Protein AF-A0AAN0KEY6-F1 (afdb_monomer)

pLDDT: mean 70.99, std 11.04, range [50.38, 92.94]

Structure (mmCIF, N/CA/C/O backbone):
data_AF-A0AAN0KEY6-F1
#
_entry.id   AF-A0AAN0KEY6-F1
#
loop_
_atom_site.group_PDB
_atom_site.id
_atom_site.type_symbol
_atom_site.label_atom_id
_atom_site.label_alt_id
_atom_site.label_comp_id
_atom_site.label_asym_id
_atom_site.label_entity_id
_atom_site.label_seq_id
_atom_site.pdbx_PDB_ins_code
_atom_site.Cartn_x
_atom_site.Cartn_y
_atom_site.Cartn_z
_atom_site.occupancy
_atom_site.B_iso_or_equiv
_atom_site.auth_seq_id
_atom_site.auth_comp_id
_atom_site.auth_asym_id
_atom_site.auth_atom_id
_atom_site.pdbx_PDB_model_num
ATOM 1 N N . MET A 1 1 ? -11.878 25.872 -3.605 1.00 55.50 1 MET A N 1
ATOM 2 C CA . MET A 1 1 ? -11.699 24.744 -4.550 1.00 55.50 1 MET A CA 1
ATOM 3 C C . MET A 1 1 ? -10.394 24.828 -5.351 1.00 55.50 1 MET A C 1
ATOM 5 O O . MET A 1 1 ? -9.884 23.776 -5.700 1.00 55.50 1 MET A O 1
ATOM 9 N N . SER A 1 2 ? -9.805 26.012 -5.569 1.00 60.16 2 SER A N 1
ATOM 10 C CA . SER A 1 2 ? -8.496 26.203 -6.234 1.00 60.16 2 SER A CA 1
ATOM 11 C C . SER A 1 2 ? -7.328 25.460 -5.564 1.00 60.16 2 SER A C 1
ATOM 13 O O . SER A 1 2 ? -6.663 24.661 -6.216 1.00 60.16 2 SER A O 1
ATOM 15 N N . ASN A 1 3 ? -7.178 25.599 -4.240 1.00 64.00 3 ASN A N 1
ATOM 16 C CA . ASN A 1 3 ? -6.065 24.999 -3.487 1.00 64.00 3 ASN A CA 1
ATOM 17 C C . ASN A 1 3 ? -5.951 23.464 -3.622 1.00 64.00 3 ASN A C 1
ATOM 19 O O . ASN A 1 3 ? -4.845 22.925 -3.587 1.00 64.00 3 ASN A O 1
ATOM 23 N N . SER A 1 4 ? -7.067 22.735 -3.780 1.00 71.69 4 SER A N 1
ATOM 24 C CA . SER A 1 4 ? -7.054 21.270 -3.960 1.00 71.69 4 SER A CA 1
ATOM 25 C C . SER A 1 4 ? -6.594 20.841 -5.352 1.00 71.69 4 SER A C 1
ATOM 27 O O . SER A 1 4 ? -5.971 19.794 -5.483 1.00 71.69 4 SER A O 1
ATOM 29 N N . MET A 1 5 ? -6.877 21.633 -6.391 1.00 68.44 5 MET A N 1
ATOM 30 C CA . MET A 1 5 ? -6.420 21.338 -7.755 1.00 68.44 5 MET A CA 1
ATOM 31 C C . MET A 1 5 ? -4.919 21.594 -7.903 1.00 68.44 5 MET A C 1
ATOM 33 O O . MET A 1 5 ? -4.223 20.798 -8.527 1.00 68.44 5 MET A O 1
ATOM 37 N N . GLU A 1 6 ? -4.406 22.654 -7.276 1.00 66.44 6 GLU A N 1
ATOM 38 C CA . GLU A 1 6 ? -2.970 22.957 -7.259 1.00 66.44 6 GLU A CA 1
ATOM 39 C C . GLU A 1 6 ? -2.184 21.885 -6.494 1.00 66.44 6 GLU A C 1
ATOM 41 O O . GLU A 1 6 ? -1.179 21.370 -6.984 1.00 66.44 6 GLU A O 1
ATOM 46 N N . SER A 1 7 ? -2.682 21.469 -5.327 1.00 65.38 7 SER A N 1
ATOM 47 C CA . SER A 1 7 ? -2.050 20.399 -4.546 1.00 65.38 7 SER A CA 1
ATOM 48 C C . SER A 1 7 ? -2.152 19.027 -5.223 1.00 65.38 7 SER A C 1
ATOM 50 O O . SER A 1 7 ? -1.167 18.288 -5.225 1.00 65.38 7 SER A O 1
ATOM 52 N N . ALA A 1 8 ? -3.270 18.706 -5.883 1.00 67.31 8 ALA A N 1
ATOM 53 C CA . ALA A 1 8 ? -3.386 17.501 -6.707 1.00 67.31 8 ALA A CA 1
ATOM 54 C C . ALA A 1 8 ? -2.401 17.515 -7.888 1.00 67.31 8 ALA A C 1
ATOM 56 O O . ALA A 1 8 ? -1.760 16.500 -8.152 1.00 67.31 8 ALA A O 1
ATOM 57 N N . GLY A 1 9 ? -2.219 18.663 -8.549 1.00 71.62 9 GLY A N 1
ATOM 58 C CA . GLY A 1 9 ? -1.246 18.830 -9.632 1.00 71.62 9 GLY A CA 1
ATOM 59 C C . GLY A 1 9 ? 0.201 18.624 -9.174 1.00 71.62 9 GLY A C 1
ATOM 60 O O . GLY A 1 9 ? 0.972 17.944 -9.850 1.00 71.62 9 GLY A O 1
ATOM 61 N N . ILE A 1 10 ? 0.563 19.127 -7.991 1.00 73.50 10 ILE A N 1
ATOM 62 C CA . ILE A 1 10 ? 1.903 18.936 -7.410 1.00 73.50 10 ILE A CA 1
ATOM 63 C C . ILE A 1 10 ? 2.137 17.466 -7.028 1.00 73.50 10 ILE A C 1
ATOM 65 O O . ILE A 1 10 ? 3.216 16.923 -7.280 1.00 73.50 10 ILE A O 1
ATOM 69 N N . VAL A 1 11 ? 1.141 16.801 -6.437 1.00 70.00 11 VAL A N 1
ATOM 70 C CA . VAL A 1 11 ? 1.237 15.382 -6.052 1.00 70.00 11 VA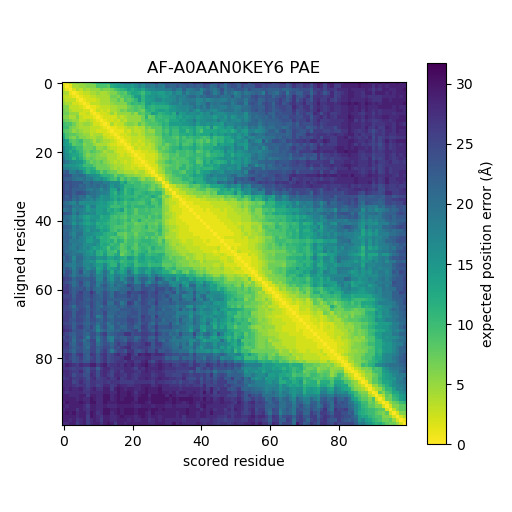L A CA 1
ATOM 71 C C . VAL A 1 11 ? 1.292 14.475 -7.285 1.00 70.00 11 VAL A C 1
ATOM 73 O O . VAL A 1 11 ? 2.129 13.569 -7.340 1.00 70.00 11 VAL A O 1
ATOM 76 N N . ALA A 1 12 ? 0.469 14.749 -8.299 1.00 69.56 12 ALA A N 1
ATOM 77 C CA . ALA A 1 12 ? 0.482 14.041 -9.577 1.00 69.56 12 ALA A CA 1
ATOM 78 C C . ALA A 1 12 ? 1.811 14.241 -10.324 1.00 69.56 12 ALA A C 1
ATOM 80 O O . ALA A 1 12 ? 2.398 13.281 -10.814 1.00 69.56 12 ALA A O 1
ATOM 81 N N . GLY A 1 13 ? 2.342 15.468 -10.345 1.00 69.75 13 GLY A N 1
ATOM 82 C CA . GLY A 1 13 ? 3.633 15.767 -10.966 1.00 69.75 13 GLY A CA 1
ATOM 83 C C . GLY A 1 13 ? 4.793 15.031 -10.292 1.00 69.75 13 GLY A C 1
ATOM 84 O O . GLY A 1 13 ? 5.616 14.420 -10.969 1.00 69.75 13 GLY A O 1
ATOM 85 N N . LYS A 1 14 ? 4.836 15.010 -8.953 1.00 68.44 14 LYS A N 1
ATOM 86 C CA . LYS A 1 14 ? 5.870 14.273 -8.208 1.00 68.44 14 LYS A CA 1
ATOM 87 C C . LYS A 1 14 ? 5.794 12.768 -8.462 1.00 68.44 14 LYS A C 1
ATOM 89 O O . LYS A 1 14 ? 6.808 12.152 -8.771 1.00 68.44 14 LYS A O 1
ATOM 94 N N . THR A 1 15 ? 4.607 12.178 -8.363 1.00 70.19 15 THR A N 1
ATOM 95 C CA . THR A 1 15 ? 4.420 10.736 -8.601 1.00 70.19 15 THR A CA 1
ATOM 96 C C . THR A 1 15 ? 4.759 10.337 -10.036 1.00 70.19 15 THR A C 1
ATOM 98 O O . THR A 1 15 ? 5.425 9.322 -10.232 1.00 70.19 15 THR A O 1
ATOM 101 N N . ALA A 1 16 ? 4.405 11.162 -11.024 1.00 70.62 16 ALA A N 1
ATOM 102 C CA . ALA A 1 16 ? 4.766 10.938 -12.421 1.00 70.62 16 ALA A CA 1
ATOM 103 C C . ALA A 1 16 ? 6.283 11.003 -12.660 1.00 70.62 16 ALA A C 1
ATOM 105 O O . ALA A 1 16 ? 6.818 10.149 -13.362 1.00 70.62 16 ALA A O 1
ATOM 106 N N . VAL A 1 17 ? 6.993 11.962 -12.053 1.00 73.25 17 VAL A N 1
ATOM 107 C CA . VAL A 1 17 ? 8.456 12.082 -12.195 1.00 73.25 17 VAL A CA 1
ATOM 108 C C . VAL A 1 17 ? 9.177 10.892 -11.561 1.00 73.25 17 VAL A C 1
ATOM 110 O O . VAL A 1 17 ? 10.057 10.313 -12.192 1.00 73.25 17 VAL A O 1
ATOM 113 N N . TYR A 1 18 ? 8.786 10.477 -10.353 1.00 68.44 18 TYR A N 1
ATOM 114 C CA . TYR A 1 18 ? 9.379 9.301 -9.708 1.00 68.44 18 TYR A CA 1
ATOM 115 C C . TYR A 1 18 ? 9.052 8.002 -10.456 1.00 68.44 18 TYR A C 1
ATOM 117 O O . TYR A 1 18 ? 9.936 7.167 -10.647 1.00 68.44 18 TYR A O 1
ATOM 125 N N . GLY A 1 19 ? 7.811 7.850 -10.925 1.00 69.81 19 GLY A N 1
ATOM 126 C CA . GLY A 1 19 ? 7.395 6.696 -11.722 1.00 69.81 19 GLY A CA 1
ATOM 127 C C . GLY A 1 19 ? 8.117 6.627 -13.068 1.00 69.81 19 GLY A C 1
ATOM 128 O O . GLY A 1 19 ? 8.613 5.564 -13.440 1.00 69.81 19 GLY A O 1
ATOM 129 N N . GLY A 1 20 ? 8.237 7.764 -13.757 1.00 65.38 20 GLY A N 1
ATOM 130 C CA . GLY A 1 20 ? 8.939 7.909 -15.034 1.00 65.38 20 GLY A CA 1
ATOM 131 C C . GLY A 1 20 ? 10.445 7.676 -14.918 1.00 65.38 20 GLY A C 1
ATOM 132 O O . GLY A 1 20 ? 11.029 6.983 -15.746 1.00 65.38 20 GLY A O 1
ATOM 133 N N . ALA A 1 21 ? 11.078 8.184 -13.857 1.00 66.12 21 ALA A N 1
ATOM 134 C CA . ALA A 1 21 ? 12.493 7.938 -13.588 1.00 66.12 21 ALA A CA 1
ATOM 135 C C . ALA A 1 21 ? 12.765 6.452 -13.304 1.00 66.12 21 ALA A C 1
ATOM 137 O O . ALA A 1 21 ? 13.707 5.883 -13.852 1.00 66.12 21 ALA A O 1
ATOM 138 N N . ALA A 1 22 ? 11.909 5.800 -12.511 1.00 66.69 22 ALA A N 1
ATOM 139 C CA . ALA A 1 22 ? 12.024 4.369 -12.242 1.00 66.69 22 ALA A CA 1
ATOM 140 C C . ALA A 1 22 ? 11.852 3.522 -13.517 1.00 66.69 22 ALA A C 1
ATOM 142 O O . ALA A 1 22 ? 12.591 2.559 -13.719 1.00 66.69 22 ALA A O 1
ATOM 143 N N . THR A 1 23 ? 10.927 3.901 -14.406 1.00 64.69 23 THR A N 1
ATOM 144 C CA . THR A 1 23 ? 10.729 3.206 -15.691 1.00 64.69 23 THR A CA 1
ATOM 145 C C . THR A 1 23 ? 11.859 3.462 -16.686 1.00 64.69 23 THR A C 1
ATOM 147 O O . THR A 1 23 ? 12.259 2.532 -17.380 1.00 64.69 23 THR A O 1
ATOM 150 N N . ALA A 1 24 ? 12.428 4.669 -16.726 1.00 66.25 24 ALA A N 1
ATOM 151 C CA . ALA A 1 24 ? 13.589 4.974 -17.563 1.00 66.25 24 ALA A CA 1
ATOM 152 C C . ALA A 1 24 ? 14.824 4.153 -17.146 1.00 66.25 24 ALA A C 1
ATOM 154 O O . ALA A 1 24 ? 15.483 3.562 -18.001 1.00 66.25 24 ALA A O 1
ATOM 155 N N . VAL A 1 25 ? 15.087 4.037 -15.839 1.00 66.06 25 VAL A N 1
ATOM 156 C CA . VAL A 1 25 ? 16.170 3.190 -15.303 1.00 66.06 25 VAL A CA 1
ATOM 157 C C . VAL A 1 25 ? 15.921 1.713 -15.620 1.00 66.06 25 VAL A C 1
ATOM 159 O O . VAL A 1 25 ? 16.816 1.040 -16.124 1.00 66.06 25 VAL A O 1
ATOM 162 N N . ALA A 1 26 ? 14.691 1.229 -15.421 1.00 64.38 26 ALA A N 1
ATOM 163 C CA . ALA A 1 26 ? 14.300 -0.136 -15.772 1.00 64.38 26 ALA A CA 1
ATOM 164 C C . ALA A 1 26 ? 14.471 -0.445 -17.271 1.00 64.38 26 ALA A C 1
ATOM 166 O O . ALA A 1 26 ? 14.887 -1.542 -17.628 1.00 64.38 26 ALA A O 1
ATOM 167 N N . SER A 1 27 ? 14.185 0.517 -18.155 1.00 62.56 27 SER A N 1
ATOM 168 C CA . SER A 1 27 ? 14.291 0.336 -19.610 1.00 62.56 27 SER A CA 1
ATOM 169 C C . SER A 1 27 ? 15.730 0.257 -20.139 1.00 62.56 27 SER A C 1
ATOM 171 O O . SER A 1 27 ? 15.938 -0.253 -21.238 1.00 62.56 27 SER A O 1
ATOM 173 N N . GLY A 1 28 ? 16.718 0.730 -19.367 1.00 64.81 28 GLY A N 1
ATOM 174 C CA . GLY A 1 28 ? 18.145 0.662 -19.710 1.00 64.81 28 GLY A CA 1
ATOM 175 C C . GLY A 1 28 ? 18.896 -0.536 -19.112 1.00 64.81 28 GLY A C 1
ATOM 176 O O . GLY A 1 28 ? 20.097 -0.668 -19.338 1.00 64.81 28 GLY A O 1
ATOM 177 N N . MET A 1 29 ? 18.213 -1.384 -18.340 1.00 59.28 29 MET A N 1
ATOM 178 C CA . MET A 1 29 ? 18.779 -2.486 -17.556 1.00 59.28 29 MET A CA 1
ATOM 179 C C . MET A 1 29 ? 18.659 -3.849 -18.285 1.00 59.28 29 MET A C 1
ATOM 181 O O . MET A 1 29 ? 17.792 -4.044 -19.139 1.00 59.28 29 MET A O 1
ATOM 185 N N . SER A 1 30 ? 19.552 -4.802 -17.990 1.00 61.91 30 SER A N 1
ATOM 186 C CA . SER A 1 30 ? 19.664 -6.097 -18.698 1.00 61.91 30 SER A CA 1
ATOM 187 C C . SER A 1 30 ? 18.549 -7.098 -18.316 1.00 61.91 30 SER A C 1
ATOM 189 O O . SER A 1 30 ? 17.827 -6.894 -17.345 1.00 61.91 30 SER A O 1
ATOM 191 N N . LEU A 1 31 ? 18.408 -8.221 -19.045 1.00 59.28 31 LEU A N 1
ATOM 192 C CA . LEU A 1 31 ? 17.350 -9.250 -18.863 1.00 59.28 31 LEU A CA 1
ATOM 193 C C . LEU A 1 31 ? 17.119 -9.721 -17.406 1.00 59.28 31 LEU A C 1
ATOM 195 O O . LEU A 1 31 ? 16.000 -10.093 -17.061 1.00 59.28 31 LEU A O 1
ATOM 199 N N . SER A 1 32 ? 18.149 -9.690 -16.554 1.00 65.75 32 SER A N 1
ATOM 200 C CA . SER A 1 32 ? 18.070 -10.025 -15.120 1.00 65.75 32 SER A CA 1
ATOM 201 C C . SER A 1 32 ? 17.203 -9.035 -14.324 1.00 65.75 32 SER A C 1
ATOM 203 O O . SER A 1 32 ? 16.384 -9.414 -13.487 1.00 65.75 32 SER A O 1
ATOM 205 N N . GLU A 1 33 ? 17.333 -7.748 -14.626 1.00 67.81 33 GLU A N 1
ATOM 206 C CA . GLU A 1 33 ? 16.683 -6.651 -13.905 1.00 67.81 33 GLU A CA 1
ATOM 207 C C . GLU A 1 33 ? 15.227 -6.455 -14.345 1.00 67.81 33 GLU A C 1
ATOM 209 O O . GLU A 1 33 ? 14.388 -6.044 -13.543 1.00 67.81 33 GLU A O 1
ATOM 214 N N . MET A 1 34 ? 14.880 -6.867 -15.569 1.00 69.38 34 MET A N 1
ATOM 215 C CA . MET A 1 34 ? 13.483 -6.951 -16.013 1.00 69.38 34 MET A CA 1
ATOM 216 C C . MET A 1 34 ? 12.661 -7.906 -15.139 1.00 69.38 34 MET A C 1
ATOM 218 O O . MET A 1 34 ? 11.502 -7.619 -14.838 1.00 69.38 34 MET A O 1
ATOM 222 N N . GLY A 1 35 ? 13.264 -8.998 -14.654 1.00 72.44 35 GLY A N 1
ATOM 223 C CA . GLY A 1 35 ? 12.622 -9.898 -13.692 1.00 72.44 35 GLY A CA 1
ATOM 224 C C . GLY A 1 35 ? 12.301 -9.213 -12.359 1.00 72.44 35 GLY A C 1
ATOM 225 O O . GLY A 1 35 ? 11.239 -9.454 -11.786 1.00 72.44 35 GLY A O 1
ATOM 226 N N . ILE A 1 36 ? 13.168 -8.305 -11.900 1.00 79.12 36 ILE A N 1
ATOM 227 C CA . ILE A 1 36 ? 12.970 -7.531 -10.664 1.00 79.12 36 ILE A CA 1
ATOM 228 C C . ILE A 1 36 ? 11.838 -6.519 -10.845 1.00 79.12 36 ILE A C 1
ATOM 230 O O . ILE A 1 36 ? 10.972 -6.409 -9.980 1.00 79.12 36 ILE A O 1
ATOM 234 N N . VAL A 1 37 ? 11.804 -5.815 -11.978 1.00 79.06 37 VAL A N 1
ATOM 235 C CA . VAL A 1 37 ? 10.758 -4.826 -12.284 1.00 79.06 37 VAL A CA 1
ATOM 236 C C . VAL A 1 37 ? 9.399 -5.509 -12.397 1.00 79.06 37 VAL A C 1
ATOM 238 O O . VAL A 1 37 ? 8.439 -5.082 -11.758 1.00 79.06 37 VAL A O 1
ATOM 241 N N . VAL A 1 38 ? 9.318 -6.612 -13.142 1.00 83.12 38 VAL A N 1
ATOM 242 C CA . VAL A 1 38 ? 8.080 -7.391 -13.275 1.00 83.12 38 VAL A CA 1
ATOM 243 C C . VAL A 1 38 ? 7.661 -7.972 -11.924 1.00 83.12 38 VAL A C 1
ATOM 245 O O . VAL A 1 38 ? 6.499 -7.843 -11.546 1.00 83.12 38 VAL A O 1
ATOM 248 N N . GLY A 1 39 ? 8.593 -8.537 -11.152 1.00 82.50 39 GLY A N 1
ATOM 249 C CA . GLY A 1 39 ? 8.322 -9.048 -9.808 1.00 82.50 39 GLY A CA 1
ATOM 250 C C . GLY A 1 39 ? 7.809 -7.970 -8.849 1.00 82.50 39 GLY A C 1
ATOM 251 O O . GLY A 1 39 ? 6.841 -8.202 -8.127 1.00 82.50 39 GLY A O 1
ATOM 252 N N . ALA A 1 40 ? 8.389 -6.768 -8.886 1.00 85.31 40 ALA A N 1
ATOM 253 C CA . ALA A 1 40 ? 7.947 -5.629 -8.084 1.00 85.31 40 ALA A CA 1
ATOM 254 C C . ALA A 1 40 ? 6.544 -5.150 -8.485 1.00 85.31 40 ALA A C 1
ATOM 256 O O . ALA A 1 40 ? 5.713 -4.890 -7.615 1.00 85.31 40 ALA A O 1
ATOM 257 N N . VAL A 1 41 ? 6.251 -5.084 -9.788 1.00 87.88 41 VAL A N 1
ATOM 258 C CA . VAL A 1 41 ? 4.919 -4.726 -10.307 1.00 87.88 41 VAL A CA 1
ATOM 259 C C . VAL A 1 41 ? 3.880 -5.759 -9.876 1.00 87.88 41 VAL A C 1
ATOM 261 O O . VAL A 1 41 ? 2.831 -5.390 -9.353 1.00 87.88 41 VAL A O 1
ATOM 264 N N . VAL A 1 42 ? 4.175 -7.050 -10.036 1.00 92.50 42 VAL A N 1
ATOM 265 C CA . VAL A 1 42 ? 3.281 -8.140 -9.617 1.00 92.50 42 VAL A CA 1
ATOM 266 C C . VAL A 1 42 ? 3.077 -8.130 -8.100 1.00 92.50 42 VAL A C 1
ATOM 268 O O . VAL A 1 42 ? 1.945 -8.275 -7.642 1.00 92.50 42 VAL A O 1
ATOM 271 N N . GLY A 1 43 ? 4.131 -7.894 -7.315 1.00 90.88 43 GLY A N 1
ATOM 272 C CA . GLY A 1 43 ? 4.046 -7.762 -5.859 1.00 90.88 43 GLY A CA 1
ATOM 273 C C . GLY A 1 43 ? 3.182 -6.577 -5.420 1.00 90.88 43 GLY A C 1
ATOM 274 O O . GLY A 1 43 ? 2.320 -6.732 -4.554 1.00 90.88 43 GLY A O 1
ATOM 275 N N . LEU A 1 44 ? 3.343 -5.414 -6.060 1.00 92.88 44 LEU A N 1
ATOM 276 C CA . LEU A 1 44 ? 2.500 -4.240 -5.818 1.00 92.88 44 LEU A CA 1
ATOM 277 C C . LEU A 1 44 ? 1.042 -4.500 -6.195 1.00 92.88 44 LEU A C 1
ATOM 279 O O . LEU A 1 44 ? 0.152 -4.187 -5.408 1.00 92.88 44 LEU A O 1
ATOM 283 N N . LEU A 1 45 ? 0.783 -5.105 -7.356 1.00 92.75 45 LEU A N 1
ATOM 284 C CA . LEU A 1 45 ? -0.572 -5.468 -7.767 1.00 92.75 45 LEU A CA 1
ATOM 285 C C . LEU A 1 45 ? -1.199 -6.455 -6.780 1.00 92.75 45 LEU A C 1
ATOM 287 O O . LEU A 1 45 ? -2.325 -6.232 -6.346 1.00 92.75 45 LEU A O 1
ATOM 291 N N . GLY A 1 46 ? -0.470 -7.492 -6.363 1.00 91.00 46 GLY A N 1
ATOM 292 C CA . GLY A 1 46 ? -0.930 -8.447 -5.355 1.00 91.00 46 GLY A CA 1
ATOM 293 C C . GLY A 1 46 ? -1.274 -7.776 -4.024 1.00 91.00 46 GLY A C 1
ATOM 294 O O . GLY A 1 46 ? -2.318 -8.070 -3.442 1.00 91.00 46 GLY A O 1
ATOM 295 N N . LEU A 1 47 ? -0.456 -6.819 -3.579 1.00 91.25 47 LEU A N 1
ATOM 296 C CA . LEU A 1 47 ? -0.707 -6.045 -2.364 1.00 91.25 47 LEU A CA 1
ATOM 297 C C . LEU A 1 47 ? -1.936 -5.137 -2.507 1.00 91.25 47 LEU A C 1
ATOM 299 O O . LEU A 1 47 ? -2.769 -5.094 -1.604 1.00 91.25 47 LEU A O 1
ATOM 303 N N . ILE A 1 48 ? -2.094 -4.462 -3.648 1.00 92.94 48 ILE A N 1
ATOM 304 C CA . ILE A 1 48 ? -3.265 -3.623 -3.939 1.00 92.94 48 ILE A CA 1
ATOM 305 C C . ILE A 1 48 ? -4.536 -4.475 -3.988 1.00 92.94 48 ILE A C 1
ATOM 307 O O . ILE A 1 48 ? -5.528 -4.117 -3.357 1.00 92.94 48 ILE A O 1
ATOM 311 N N . PHE A 1 49 ? -4.516 -5.613 -4.687 1.00 91.62 49 PHE A N 1
ATOM 312 C CA . PHE A 1 49 ? -5.655 -6.528 -4.751 1.00 91.62 49 PHE A CA 1
ATOM 313 C C . PHE A 1 49 ? -5.982 -7.112 -3.378 1.00 91.62 49 PHE A C 1
ATOM 315 O O . PHE A 1 49 ? -7.150 -7.120 -2.996 1.00 91.62 49 PHE A O 1
ATOM 322 N N . GLY A 1 50 ? -4.974 -7.542 -2.616 1.00 86.81 50 GLY A N 1
ATOM 323 C CA . GLY A 1 50 ? -5.147 -8.044 -1.256 1.00 86.81 50 GLY A CA 1
ATOM 324 C C . GLY A 1 50 ? -5.772 -6.997 -0.339 1.00 86.81 50 GLY A C 1
ATOM 325 O O . GLY A 1 50 ? -6.760 -7.285 0.332 1.00 86.81 50 GLY A O 1
ATOM 326 N N . GLN A 1 51 ? -5.273 -5.761 -0.382 1.00 86.94 51 GLN A N 1
ATOM 327 C CA . GLN A 1 51 ? -5.800 -4.660 0.421 1.00 86.94 51 GLN A CA 1
ATOM 328 C C . GLN A 1 51 ? -7.202 -4.230 -0.025 1.00 86.94 51 GLN A C 1
ATOM 330 O O . GLN A 1 51 ? -8.058 -3.953 0.814 1.00 86.94 51 GLN A O 1
ATOM 335 N N . TYR A 1 52 ? -7.474 -4.222 -1.332 1.00 86.88 52 TYR A N 1
ATOM 336 C CA . TYR A 1 52 ? -8.803 -3.954 -1.881 1.00 86.88 52 TYR A CA 1
ATOM 337 C C . TYR A 1 52 ? -9.815 -5.007 -1.424 1.00 86.88 52 TYR A C 1
ATOM 339 O O . TYR A 1 52 ? -10.936 -4.681 -1.034 1.00 86.88 52 TYR A O 1
ATOM 347 N N . TRP A 1 53 ? -9.417 -6.278 -1.436 1.00 82.56 53 TRP A N 1
ATOM 348 C CA . TRP A 1 53 ? -10.282 -7.370 -1.015 1.00 82.56 53 TRP A CA 1
ATOM 349 C C . TRP A 1 53 ? -10.461 -7.419 0.501 1.00 82.56 53 TRP A C 1
ATOM 351 O O . TRP A 1 53 ? -11.570 -7.678 0.962 1.00 82.56 53 TRP A O 1
ATOM 361 N N . ALA A 1 54 ? -9.411 -7.109 1.266 1.00 78.19 54 ALA A N 1
ATOM 362 C CA . ALA A 1 54 ? -9.487 -6.918 2.709 1.00 78.19 54 ALA A CA 1
ATOM 363 C C . ALA A 1 54 ? -10.470 -5.796 3.037 1.00 78.19 54 ALA A C 1
ATOM 365 O O . ALA A 1 54 ? -11.400 -6.026 3.797 1.00 78.19 54 ALA A O 1
ATOM 366 N N . TRP A 1 55 ? -10.356 -4.6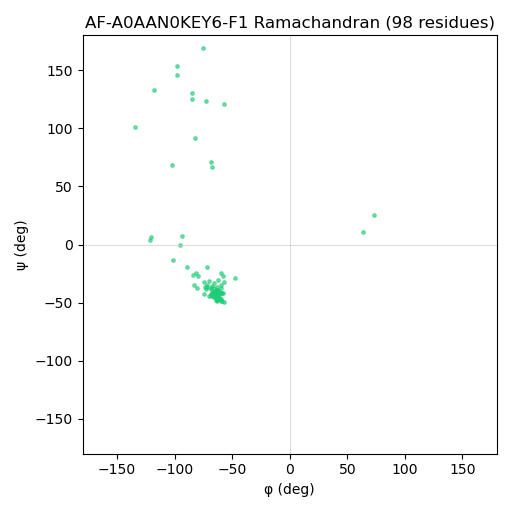42 2.373 1.00 72.69 55 TRP A N 1
ATOM 367 C CA . TRP A 1 55 ? -11.290 -3.532 2.545 1.00 72.69 55 TRP A CA 1
ATOM 368 C C . TRP A 1 55 ? -12.728 -3.914 2.166 1.00 72.69 55 TRP A C 1
ATOM 370 O O . TRP A 1 55 ? -13.660 -3.599 2.901 1.00 72.69 55 TRP A O 1
ATOM 380 N N . ARG A 1 56 ? -12.924 -4.657 1.070 1.00 76.50 56 ARG A N 1
ATOM 381 C CA . ARG A 1 56 ? -14.258 -5.113 0.651 1.00 76.50 56 ARG A CA 1
ATOM 382 C C . ARG A 1 56 ? -14.851 -6.189 1.567 1.00 76.50 56 ARG A C 1
ATOM 384 O O . ARG A 1 56 ? -16.071 -6.256 1.704 1.00 76.50 56 ARG A O 1
ATOM 391 N N . ARG A 1 57 ? -14.026 -7.043 2.177 1.00 65.81 57 ARG 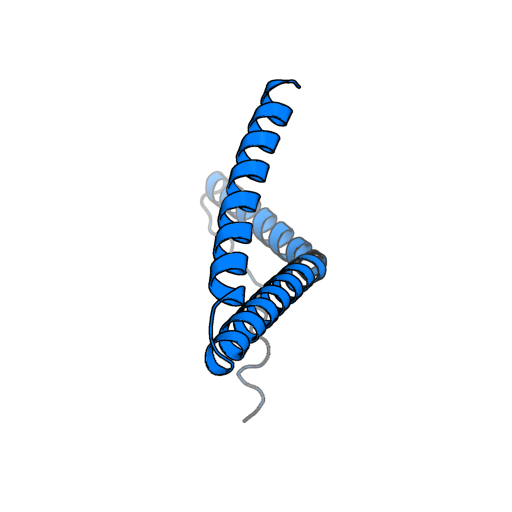A N 1
ATOM 392 C CA . ARG A 1 57 ? -14.470 -8.034 3.174 1.00 65.81 57 ARG A CA 1
ATOM 393 C C . ARG A 1 57 ? -14.683 -7.432 4.558 1.00 65.81 57 ARG A C 1
ATOM 395 O O . ARG A 1 57 ? -15.510 -7.953 5.307 1.00 65.81 57 ARG A O 1
ATOM 402 N N . ASP A 1 58 ? -13.980 -6.352 4.871 1.00 66.25 58 ASP A N 1
ATOM 403 C CA . ASP A 1 58 ? -14.038 -5.667 6.159 1.00 66.25 58 ASP A CA 1
ATOM 404 C C . ASP A 1 58 ? -15.442 -5.150 6.484 1.00 66.25 58 ASP A C 1
ATOM 406 O O . ASP A 1 58 ? -15.801 -5.047 7.652 1.00 66.25 58 ASP A O 1
ATOM 410 N N . GLU A 1 59 ? -16.276 -4.905 5.472 1.00 62.53 59 GLU A N 1
ATOM 411 C CA . GLU A 1 59 ? -17.645 -4.419 5.662 1.00 62.53 59 GLU A CA 1
ATOM 412 C C . GLU A 1 59 ? -18.505 -5.357 6.527 1.00 62.53 59 GLU A C 1
ATOM 414 O O . GLU A 1 59 ? -19.414 -4.905 7.218 1.00 62.53 59 GLU A O 1
ATOM 419 N N . ARG A 1 60 ? -18.194 -6.663 6.551 1.00 58.53 60 ARG A N 1
ATOM 420 C CA . ARG A 1 60 ? -18.906 -7.631 7.403 1.00 58.53 60 ARG A CA 1
ATOM 421 C C . ARG A 1 60 ? -18.373 -7.666 8.835 1.00 58.53 60 ARG A C 1
ATOM 423 O O . ARG A 1 60 ? -19.155 -7.822 9.760 1.00 58.53 60 ARG A O 1
ATOM 430 N N . GLN A 1 61 ? -17.066 -7.486 9.027 1.00 58.50 61 GLN A N 1
ATOM 431 C CA . GLN A 1 61 ? -16.440 -7.545 10.356 1.00 58.50 61 GLN A CA 1
ATOM 432 C C . GLN A 1 61 ? -16.528 -6.209 11.107 1.00 58.50 61 GLN A C 1
ATOM 434 O O . GLN A 1 61 ? -16.553 -6.178 12.337 1.00 58.50 61 GLN A O 1
ATOM 439 N N . ARG A 1 62 ? -16.622 -5.086 10.386 1.00 59.84 62 ARG A N 1
ATOM 440 C CA . ARG A 1 62 ? -16.743 -3.748 10.980 1.00 59.84 62 ARG A CA 1
ATOM 441 C C . ARG A 1 62 ? -18.047 -3.556 11.743 1.00 59.84 62 ARG A C 1
ATOM 443 O O . ARG A 1 62 ? -18.022 -2.879 12.766 1.00 59.84 62 ARG A O 1
ATOM 450 N N . ALA A 1 63 ? -19.140 -4.177 11.300 1.00 62.06 63 ALA A N 1
ATOM 451 C CA . ALA A 1 63 ? -20.411 -4.146 12.022 1.00 62.06 63 ALA A CA 1
ATOM 452 C C . ALA A 1 63 ? -20.265 -4.740 13.436 1.00 62.06 63 ALA A C 1
ATOM 454 O O . ALA A 1 63 ? -20.595 -4.080 14.420 1.00 62.06 63 ALA A O 1
ATOM 455 N N . GLU A 1 64 ? -19.645 -5.918 13.549 1.00 63.81 64 GLU A N 1
ATOM 456 C CA . GLU A 1 64 ? -19.434 -6.596 14.836 1.00 63.81 64 GLU A CA 1
ATOM 457 C C . GLU A 1 64 ? -18.452 -5.844 15.751 1.00 63.81 64 GLU A C 1
ATOM 459 O O . GLU A 1 64 ? -18.610 -5.810 16.972 1.00 63.81 64 GLU A O 1
ATOM 464 N N . VAL A 1 65 ? -17.421 -5.210 15.183 1.00 69.00 65 VAL A N 1
ATOM 465 C CA . VAL A 1 65 ? -16.434 -4.447 15.966 1.00 69.00 65 VAL A CA 1
ATOM 466 C C . VAL A 1 65 ? -17.024 -3.141 16.506 1.00 69.00 65 VAL A C 1
ATOM 468 O O . VAL A 1 65 ? -16.662 -2.725 17.610 1.00 69.00 65 VAL A O 1
ATOM 471 N N . ILE A 1 66 ? -17.916 -2.488 15.757 1.00 73.38 66 ILE A N 1
ATOM 472 C CA . ILE A 1 66 ? -18.601 -1.266 16.204 1.00 73.38 66 ILE A CA 1
ATOM 473 C C . ILE A 1 66 ? -19.556 -1.590 17.355 1.00 73.38 66 ILE A C 1
ATOM 475 O O . ILE A 1 66 ? -19.542 -0.885 18.364 1.00 73.38 66 ILE A O 1
ATOM 479 N N . GLU A 1 67 ? -20.306 -2.687 17.253 1.00 72.56 67 GLU A N 1
ATOM 480 C CA . GLU A 1 67 ? -21.228 -3.130 18.303 1.00 72.56 67 GLU A CA 1
ATOM 481 C C . GLU A 1 67 ? -20.486 -3.454 19.609 1.00 72.56 67 GLU A C 1
ATOM 483 O O . GLU A 1 67 ? -20.807 -2.904 20.666 1.00 72.56 67 GLU A O 1
ATOM 488 N N . ARG A 1 68 ? -19.383 -4.212 19.526 1.00 73.06 68 ARG A N 1
ATOM 489 C CA . ARG A 1 68 ? -18.534 -4.514 20.694 1.00 73.06 68 ARG A CA 1
ATOM 490 C C . ARG A 1 68 ? -17.901 -3.266 21.319 1.00 73.06 68 ARG A C 1
ATOM 492 O O . ARG A 1 68 ? -17.630 -3.251 22.521 1.00 73.06 68 ARG A O 1
ATOM 499 N N . LYS A 1 69 ? -17.616 -2.220 20.535 1.00 81.50 69 LYS A N 1
ATOM 500 C CA . LYS A 1 69 ? -17.099 -0.945 21.065 1.00 81.50 69 LYS A CA 1
ATOM 501 C C . LYS A 1 69 ? -18.192 -0.140 21.763 1.00 81.50 69 LYS A C 1
ATOM 503 O O . LYS A 1 69 ? -17.939 0.353 22.860 1.00 81.50 69 LYS A O 1
ATOM 508 N N . ALA A 1 70 ? -19.390 -0.072 21.182 1.00 81.56 70 ALA A N 1
ATOM 509 C CA . ALA A 1 70 ? -20.539 0.593 21.793 1.00 81.56 70 ALA A CA 1
ATOM 510 C C . ALA A 1 70 ? -20.921 -0.058 23.134 1.00 81.56 70 ALA A C 1
ATOM 512 O O . ALA A 1 70 ? -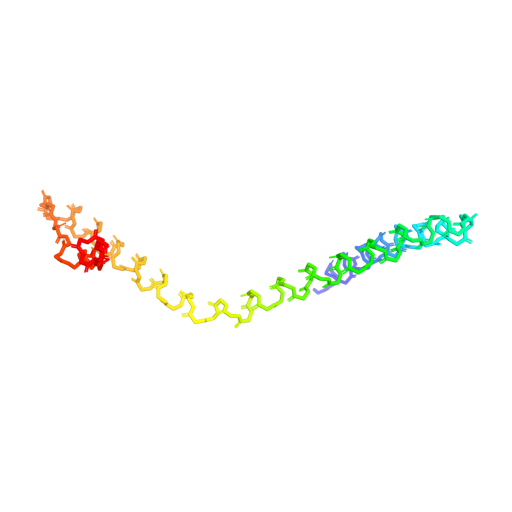21.154 0.644 24.119 1.00 81.56 70 ALA A O 1
ATOM 513 N N . GLU A 1 71 ? -20.884 -1.392 23.215 1.00 79.56 71 GLU A N 1
ATOM 514 C CA . GLU A 1 71 ? -21.127 -2.130 24.460 1.00 79.56 71 GLU A 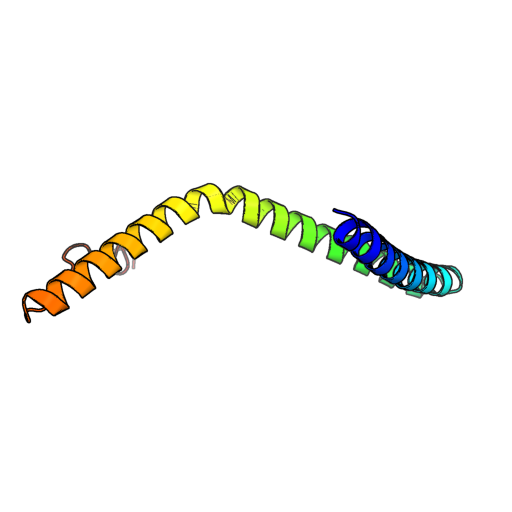CA 1
ATOM 515 C C . GLU A 1 71 ? -20.055 -1.836 25.526 1.00 79.56 71 GLU A C 1
ATOM 517 O O . GLU A 1 71 ? -20.374 -1.605 26.696 1.00 79.56 71 GLU A O 1
ATOM 522 N N . ARG A 1 72 ? -18.772 -1.770 25.134 1.00 77.69 72 ARG A N 1
ATOM 523 C CA . ARG A 1 72 ? -17.671 -1.406 26.047 1.00 77.69 72 ARG A CA 1
ATOM 524 C C . ARG A 1 72 ? -17.802 0.020 26.578 1.00 77.69 72 ARG A C 1
ATOM 526 O O . ARG A 1 72 ? -17.524 0.247 27.756 1.00 77.69 72 ARG A O 1
ATOM 533 N N . GLU A 1 73 ? -18.224 0.967 25.746 1.00 83.75 73 GLU A N 1
ATOM 534 C CA . GLU A 1 73 ? -18.445 2.356 26.161 1.00 83.75 73 GLU A CA 1
ATOM 535 C C . GLU A 1 73 ? -19.640 2.490 27.111 1.00 83.75 73 GLU A C 1
ATOM 537 O O . GLU A 1 73 ? -19.514 3.126 28.161 1.00 83.75 73 GLU A O 1
ATOM 542 N N . LEU A 1 74 ? -20.760 1.824 26.809 1.00 79.75 74 LEU A N 1
ATOM 543 C CA . LEU A 1 74 ? -21.915 1.713 27.708 1.00 79.75 74 LEU A CA 1
ATOM 544 C C . LEU A 1 74 ? -21.531 1.079 29.048 1.00 79.75 74 LEU A C 1
ATOM 546 O O . LEU A 1 74 ? -21.930 1.550 30.110 1.00 79.75 74 LEU A O 1
ATOM 550 N N . ARG A 1 75 ? -20.695 0.043 29.032 1.00 75.25 75 ARG A N 1
ATOM 551 C CA . ARG A 1 75 ? -20.222 -0.597 30.260 1.00 75.25 75 ARG A CA 1
ATOM 552 C C . ARG A 1 75 ? -19.308 0.312 31.069 1.00 75.25 75 ARG A C 1
ATOM 554 O O . ARG A 1 75 ? -19.463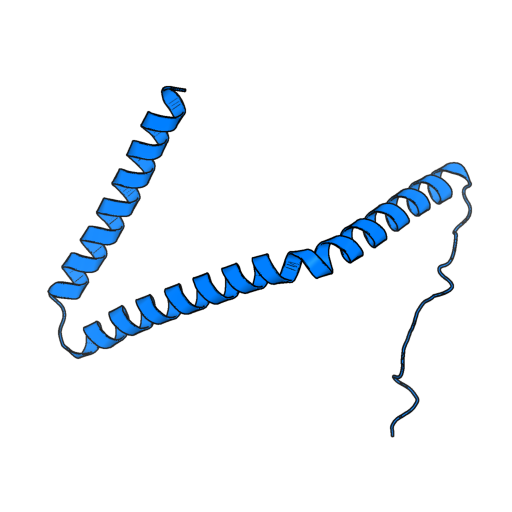 0.382 32.286 1.00 75.25 75 ARG A O 1
ATOM 561 N N . MET A 1 76 ? -18.379 1.017 30.426 1.00 77.38 76 MET A N 1
ATOM 562 C CA . MET A 1 76 ? -17.523 1.979 31.122 1.00 77.38 76 MET A CA 1
ATOM 563 C C . MET A 1 76 ? -18.334 3.133 31.711 1.00 77.38 76 MET A C 1
ATOM 565 O O . MET A 1 76 ? -18.053 3.546 32.836 1.00 77.38 76 MET A O 1
ATOM 569 N N . SER A 1 77 ? -19.359 3.626 31.009 1.00 81.88 77 SER A N 1
ATOM 570 C CA . SER A 1 77 ? -20.232 4.678 31.539 1.00 81.88 77 SER A CA 1
ATOM 571 C C . SER A 1 77 ? -21.061 4.183 32.729 1.00 81.88 77 SER A C 1
ATOM 573 O O . SER A 1 77 ? -21.132 4.874 33.746 1.00 81.88 77 SER A O 1
ATOM 575 N N . LEU A 1 78 ? -21.578 2.953 32.672 1.00 79.62 78 LEU A N 1
ATOM 576 C CA . LEU A 1 78 ? -22.293 2.322 33.783 1.00 79.62 78 LEU A CA 1
ATOM 577 C C . LEU A 1 78 ? -21.383 2.036 34.982 1.00 79.62 78 LEU A C 1
ATOM 579 O O . LEU A 1 78 ? -21.773 2.321 36.113 1.00 79.62 78 LEU A O 1
ATOM 583 N N . MET A 1 79 ? -20.166 1.528 34.771 1.00 78.81 79 MET A N 1
ATOM 584 C CA . MET A 1 79 ? -19.184 1.324 35.846 1.00 78.81 79 MET A CA 1
ATOM 585 C C . MET A 1 79 ? -18.792 2.652 36.499 1.00 78.81 79 MET A C 1
ATOM 587 O O . MET A 1 79 ? -18.697 2.731 37.723 1.00 78.81 79 MET A O 1
ATOM 591 N N . ARG A 1 80 ? -18.620 3.707 35.694 1.00 82.00 80 ARG A N 1
ATOM 592 C CA . ARG A 1 80 ? -18.305 5.056 36.176 1.00 82.00 80 ARG A CA 1
ATOM 593 C C . ARG A 1 80 ? -19.448 5.664 36.989 1.00 82.00 80 ARG A C 1
ATOM 595 O O . ARG A 1 80 ? -19.179 6.346 37.969 1.00 82.00 80 ARG A O 1
ATOM 602 N N . ALA A 1 81 ? -20.697 5.420 36.591 1.00 86.19 81 ALA A N 1
ATOM 603 C CA . ALA A 1 81 ? -21.881 5.957 37.259 1.00 86.19 81 ALA A CA 1
ATOM 604 C C . ALA A 1 81 ? -22.287 5.164 38.514 1.00 86.19 81 ALA A C 1
ATOM 606 O O . ALA A 1 81 ? -22.737 5.754 39.492 1.00 86.19 81 ALA A O 1
ATOM 607 N N . SER A 1 82 ? -22.145 3.836 38.495 1.00 77.44 82 SER A N 1
ATOM 608 C CA . SER A 1 82 ? -22.647 2.948 39.557 1.00 77.44 82 SER A CA 1
ATOM 609 C C . SER A 1 82 ? -21.579 2.467 40.544 1.00 77.44 82 SER A C 1
ATOM 611 O O . SER A 1 82 ? -21.925 1.909 41.585 1.00 77.44 82 SER A O 1
ATOM 613 N N . GLY A 1 83 ? -20.288 2.635 40.233 1.00 75.50 83 GLY A N 1
ATOM 614 C CA . GLY A 1 83 ? -19.181 2.191 41.087 1.00 75.50 83 GLY A CA 1
ATOM 615 C C . GLY A 1 83 ? -19.096 0.671 41.284 1.00 75.50 83 GLY A C 1
ATOM 616 O O . GLY A 1 83 ? -18.346 0.210 42.143 1.00 75.50 83 GLY A O 1
ATOM 617 N N . ARG A 1 84 ? -19.860 -0.120 40.517 1.00 68.12 84 ARG A N 1
ATOM 618 C CA . ARG A 1 84 ? -19.903 -1.586 40.605 1.00 68.12 84 ARG A CA 1
ATOM 619 C C . ARG A 1 84 ? -19.426 -2.225 39.295 1.00 68.12 84 ARG A C 1
ATOM 621 O O . ARG A 1 84 ? -19.878 -1.818 38.224 1.00 68.12 84 ARG A O 1
ATOM 628 N N . PRO A 1 85 ? -18.530 -3.227 39.342 1.00 62.53 85 PRO A N 1
ATOM 629 C CA . PRO A 1 85 ? -18.089 -3.926 38.143 1.00 62.53 85 PRO A CA 1
ATOM 630 C C . PRO A 1 85 ? -19.202 -4.841 37.609 1.00 62.53 85 PRO A C 1
ATOM 632 O O . PRO A 1 85 ? -19.686 -5.722 38.314 1.00 62.53 85 PRO A O 1
ATOM 635 N N . ILE A 1 86 ? -19.595 -4.644 36.348 1.00 61.12 86 ILE A N 1
ATOM 636 C CA . ILE A 1 86 ? -20.443 -5.580 35.591 1.00 61.12 86 ILE A CA 1
ATOM 637 C C . ILE A 1 86 ? -19.516 -6.633 34.979 1.00 61.12 86 ILE A C 1
ATOM 639 O O . ILE A 1 86 ? -18.518 -6.241 34.376 1.00 61.12 86 ILE A O 1
ATOM 643 N N . TYR A 1 87 ? -19.806 -7.928 35.131 1.00 63.38 87 TYR A N 1
ATOM 644 C CA . TYR A 1 87 ? -19.069 -9.043 34.513 1.00 63.38 87 TYR A CA 1
ATOM 645 C C . TYR A 1 87 ? -19.789 -9.520 33.242 1.00 63.38 87 TYR A C 1
ATOM 647 O O . TYR A 1 87 ? -21.010 -9.449 33.157 1.00 63.38 87 TYR A O 1
ATOM 655 N N . HIS A 1 88 ? -19.028 -9.961 32.238 1.00 59.31 88 HIS A N 1
ATOM 656 C CA . HIS A 1 88 ? -19.564 -10.504 30.983 1.00 59.31 88 HIS A CA 1
ATOM 657 C C . HIS A 1 88 ? -19.873 -11.989 31.207 1.00 59.31 88 HIS A C 1
ATOM 659 O O . HIS A 1 88 ? -18.979 -12.700 31.663 1.00 59.31 88 HIS A O 1
ATOM 665 N N . GLN A 1 89 ? -21.098 -12.449 30.940 1.00 62.25 89 GLN A N 1
ATOM 666 C CA . GLN A 1 89 ? -21.453 -13.871 31.077 1.00 62.25 89 GLN A CA 1
ATOM 667 C C . GLN A 1 89 ? -21.199 -14.689 29.806 1.00 62.25 89 GLN A C 1
ATOM 669 O O . GLN A 1 89 ? -20.972 -15.887 29.916 1.00 62.25 89 GLN A O 1
ATOM 674 N N . ASP A 1 90 ? -21.086 -14.051 28.642 1.00 57.81 90 ASP A N 1
ATOM 675 C CA . ASP A 1 90 ? -20.824 -14.747 27.381 1.00 57.81 90 ASP A CA 1
ATOM 676 C C . ASP A 1 90 ? -19.357 -14.601 26.985 1.00 57.81 90 ASP A C 1
ATOM 678 O O . ASP A 1 90 ? -18.988 -13.937 26.016 1.00 57.81 90 ASP A O 1
ATOM 682 N N . THR A 1 91 ? -18.482 -15.238 27.764 1.00 58.03 91 THR A N 1
ATOM 683 C CA . THR A 1 91 ? -17.245 -15.719 27.148 1.00 58.03 91 THR A CA 1
ATOM 684 C C . THR A 1 91 ? -17.623 -17.037 26.500 1.00 58.03 91 THR A C 1
ATOM 686 O O . THR A 1 91 ? -17.590 -18.078 27.151 1.00 58.03 91 THR A O 1
ATOM 689 N N . ASP A 1 92 ? -18.020 -16.987 25.230 1.00 54.88 92 ASP A N 1
ATOM 690 C CA . ASP A 1 92 ? -18.056 -18.170 24.375 1.00 54.88 92 ASP A CA 1
ATOM 691 C C . ASP A 1 92 ? -16.596 -18.593 24.134 1.00 54.88 92 ASP A C 1
ATOM 693 O O . ASP A 1 92 ? -16.003 -18.386 23.073 1.00 54.88 92 ASP A O 1
ATOM 697 N N . LEU A 1 93 ? -15.973 -19.123 25.194 1.00 58.50 93 LEU A N 1
ATOM 698 C CA . LEU A 1 93 ? -14.819 -20.011 25.138 1.00 58.50 93 LEU A CA 1
ATOM 699 C C . LEU A 1 93 ? -15.322 -21.304 24.503 1.00 58.50 93 LEU A C 1
ATOM 701 O O . LEU A 1 93 ? -15.420 -22.358 25.128 1.00 58.50 93 LEU A O 1
ATOM 705 N N . GLY A 1 94 ? -15.696 -21.194 23.235 1.00 50.75 94 GLY A N 1
ATOM 706 C CA . GLY A 1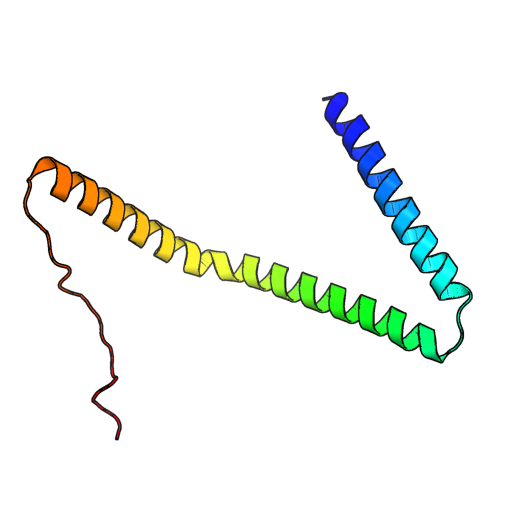 94 ? -15.986 -22.330 22.412 1.00 50.75 94 GLY A CA 1
ATOM 707 C C . GLY A 1 94 ? -14.759 -23.234 22.399 1.00 50.75 94 GLY A C 1
ATOM 708 O O . GLY A 1 94 ? -13.695 -22.861 21.910 1.00 50.75 94 GLY A O 1
ATOM 709 N N . LYS A 1 95 ? -14.966 -24.470 22.851 1.00 52.53 95 LYS A N 1
ATOM 710 C CA . LYS A 1 95 ? -14.423 -25.653 22.174 1.00 52.53 95 LYS A CA 1
ATOM 711 C C . LYS A 1 95 ? -12.917 -25.921 22.294 1.00 52.53 95 LYS A C 1
ATOM 713 O O . LYS A 1 95 ? -12.386 -26.636 21.455 1.00 52.53 95 LYS A O 1
ATOM 718 N N . LEU A 1 96 ? -12.241 -25.446 23.339 1.00 56.34 96 LEU A N 1
ATOM 719 C CA . LEU A 1 96 ? -10.858 -25.872 23.627 1.00 56.34 96 LEU A CA 1
ATOM 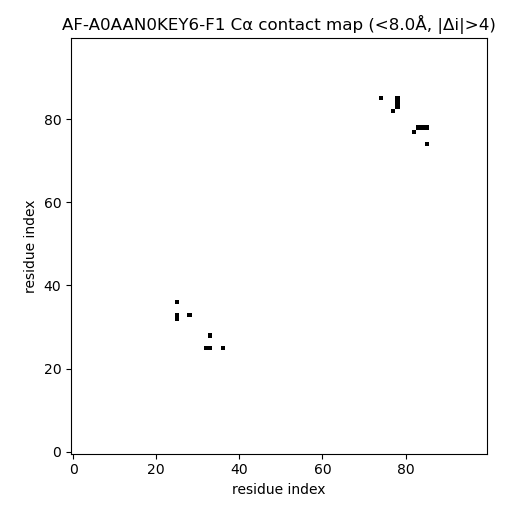720 C C . LEU A 1 96 ? -10.746 -27.056 24.607 1.00 56.34 96 LEU A C 1
ATOM 722 O O . LEU A 1 96 ? -9.637 -27.421 24.975 1.00 56.34 96 LEU A O 1
ATOM 726 N N . GLU A 1 97 ? -11.858 -27.688 25.001 1.00 52.88 97 GLU A N 1
ATOM 727 C CA . GLU A 1 97 ? -11.843 -28.853 25.910 1.00 52.88 97 GLU A CA 1
ATOM 728 C C . GLU A 1 97 ? -12.491 -30.128 25.332 1.00 52.88 97 GLU A C 1
ATOM 730 O O . GLU A 1 97 ? -12.580 -31.131 26.034 1.00 52.88 97 GLU A O 1
ATOM 735 N N . ALA A 1 98 ? -12.937 -30.133 24.066 1.00 55.44 98 ALA A N 1
ATOM 736 C CA . ALA A 1 98 ? -13.769 -31.225 23.535 1.00 55.44 98 ALA A CA 1
ATOM 737 C C . ALA A 1 98 ? -13.218 -32.007 22.326 1.00 55.44 98 ALA A C 1
ATOM 739 O O . ALA A 1 98 ? -13.929 -32.878 21.835 1.00 55.44 98 ALA A O 1
ATOM 740 N N . GLU A 1 99 ? -11.985 -31.779 21.869 1.00 51.66 99 GLU A N 1
ATOM 741 C CA . GLU A 1 99 ? -11.297 -32.745 20.994 1.00 51.66 99 GLU A CA 1
ATOM 742 C C . GLU A 1 99 ? -9.854 -32.940 21.467 1.00 51.66 99 GLU A C 1
ATOM 744 O O . GLU A 1 99 ? -8.990 -32.083 21.274 1.00 51.66 99 GLU A O 1
ATOM 749 N N . GLN A 1 100 ? -9.663 -34.065 22.164 1.00 50.38 100 GLN A N 1
ATOM 750 C CA . GLN A 1 1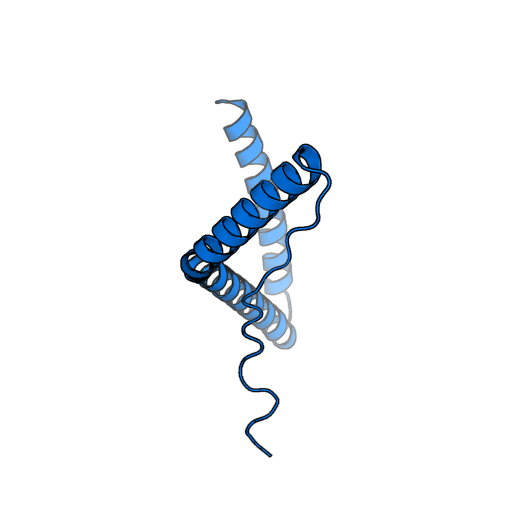00 ? -8.387 -34.766 22.306 1.00 50.38 100 GLN A CA 1
ATOM 751 C C . GLN A 1 100 ? -8.013 -35.449 20.991 1.00 50.38 100 GLN A C 1
ATOM 753 O O . GLN A 1 100 ? -8.949 -35.902 20.294 1.00 50.38 100 GLN A O 1
#

Mean predicted aligned error: 16.31 Å

Secondary structure (DSSP, 8-state):
-HHHHHHHHHHHHHHHHHHHHHHHHHHTS-HHHHHHHHHHHHHHHHHHHHHHHHHHHHHHHHHHHHHHHHHHHHHHHHHHHH-SPPPPS-----SSSS--

Solvent-accessible surface area (backbone atoms only — not comparable to full-atom values): 5978 Å² total; per-residue (Å²): 118,65,71,59,54,54,50,48,50,52,53,51,51,50,52,51,50,54,52,49,51,54,49,53,56,55,71,76,49,58,83,74,52,49,54,52,55,52,49,51,51,53,50,52,49,51,51,50,52,49,51,51,49,49,58,67,54,39,67,68,54,49,56,59,53,51,52,57,48,53,52,51,52,54,48,51,52,48,31,70,74,66,77,50,88,83,80,83,86,81,72,80,76,71,74,85,85,77,76,133

Sequence (100 aa):
MSNSMESAGIVAGKTAVYGGAATAVASGMSLSEMGIVVGAVVGLLGLIFGQYWAWRRDERQRAEVIERKAERELRMSLMRASGRPIYHQDTDLGKLEAEQ

Foldseek 3Di:
DVVVVVVVVVVVVVVCVVVVVVVVVLVVDDPVSVCVVVVVVVVVVVVVVVVVVCVVVVVVVVVVVVVVVVVVVVQVVCCVVPVDHDDDPPPCPPDPPPDD

Radius of gyration: 25.8 Å; Cα contacts (8 Å, |Δi|>4): 9; chains: 1; bounding box: 42×61×61 Å